Protein AF-A0AAV3IGZ3-F1 (afdb_monomer_lite)

Structure (mmCIF, N/CA/C/O backbone):
data_AF-A0AAV3IGZ3-F1
#
_entry.id   AF-A0AAV3IGZ3-F1
#
loop_
_atom_site.group_PDB
_atom_site.id
_atom_site.type_symbol
_atom_site.label_atom_id
_atom_site.label_alt_id
_atom_site.label_comp_id
_atom_site.label_asym_id
_atom_site.label_entity_id
_atom_site.label_seq_id
_atom_site.pdbx_PDB_ins_code
_atom_site.Cartn_x
_atom_site.Cartn_y
_atom_site.Cartn_z
_atom_site.occupancy
_atom_site.B_iso_or_equiv
_atom_site.auth_seq_id
_atom_site.auth_comp_id
_atom_site.auth_asym_id
_atom_site.auth_atom_id
_atom_site.pdbx_PDB_model_num
ATOM 1 N N . MET A 1 1 ? -7.373 -5.368 7.346 1.00 85.81 1 MET A N 1
ATOM 2 C CA . MET A 1 1 ? -7.925 -4.017 7.619 1.00 85.81 1 MET A CA 1
ATOM 3 C C . MET A 1 1 ? -8.511 -3.911 9.020 1.00 85.81 1 MET A C 1
ATOM 5 O O . MET A 1 1 ? -7.996 -3.108 9.782 1.00 85.81 1 MET A O 1
ATOM 9 N N . ARG A 1 2 ? -9.500 -4.740 9.396 1.00 89.62 2 ARG A N 1
ATOM 10 C CA . ARG A 1 2 ? -10.093 -4.750 10.752 1.00 89.62 2 ARG A CA 1
ATOM 11 C C . ARG A 1 2 ? -9.056 -4.849 11.874 1.00 89.62 2 ARG A C 1
ATOM 13 O O . ARG A 1 2 ? -9.045 -4.001 12.752 1.00 89.62 2 ARG A O 1
ATOM 20 N N . GLU A 1 3 ? -8.138 -5.813 11.794 1.00 87.38 3 GLU A N 1
ATOM 21 C CA . GLU A 1 3 ? -7.056 -5.970 12.784 1.00 87.38 3 GLU A CA 1
ATOM 22 C C . GLU A 1 3 ? -6.172 -4.722 12.908 1.00 87.38 3 GLU A C 1
ATOM 24 O O . GLU A 1 3 ? -5.840 -4.294 14.010 1.00 87.38 3 GLU A O 1
ATOM 29 N N . PHE A 1 4 ? -5.829 -4.102 11.775 1.00 86.88 4 PHE A N 1
ATOM 30 C CA . PHE A 1 4 ? -5.050 -2.867 11.751 1.00 86.88 4 PHE A CA 1
ATOM 31 C C . PHE A 1 4 ? -5.806 -1.725 12.442 1.00 86.88 4 PHE A C 1
ATOM 33 O O . PHE A 1 4 ? -5.266 -1.116 13.360 1.00 86.88 4 PHE A O 1
ATOM 40 N N . VAL A 1 5 ? -7.063 -1.479 12.061 1.00 87.88 5 VAL A N 1
ATOM 41 C CA . VAL A 1 5 ? -7.902 -0.422 12.651 1.00 87.88 5 VAL A CA 1
ATOM 42 C C . VAL A 1 5 ? -8.124 -0.649 14.145 1.00 87.88 5 VAL A C 1
ATOM 44 O O . VAL A 1 5 ? -7.913 0.272 14.931 1.00 87.88 5 VAL A O 1
ATOM 47 N N . ALA A 1 6 ? -8.452 -1.876 14.554 1.00 87.88 6 ALA A N 1
ATOM 48 C CA . ALA A 1 6 ? -8.622 -2.235 15.960 1.00 87.88 6 ALA A CA 1
ATOM 49 C C . ALA A 1 6 ? -7.348 -1.964 16.774 1.00 87.88 6 ALA A C 1
ATOM 51 O O . ALA A 1 6 ? -7.415 -1.415 17.872 1.00 87.88 6 ALA A O 1
ATOM 52 N N . SER A 1 7 ? -6.177 -2.281 16.213 1.00 83.44 7 SER A N 1
ATOM 53 C CA . SER A 1 7 ? -4.895 -2.010 16.862 1.00 83.44 7 SER A CA 1
ATOM 54 C C . SER A 1 7 ? -4.596 -0.509 16.985 1.00 83.44 7 SER A C 1
ATOM 56 O O . SER A 1 7 ? -4.052 -0.069 17.999 1.00 83.44 7 SER A O 1
ATOM 58 N N . ILE A 1 8 ? -4.961 0.304 15.987 1.00 85.25 8 ILE A N 1
ATOM 59 C CA . ILE A 1 8 ? -4.832 1.767 16.079 1.00 85.25 8 ILE A CA 1
ATOM 60 C C . ILE A 1 8 ? -5.782 2.342 17.132 1.00 85.25 8 ILE A C 1
ATOM 62 O O . ILE A 1 8 ? -5.351 3.153 17.952 1.00 85.25 8 ILE A O 1
ATOM 66 N N . ASP A 1 9 ? -7.046 1.918 17.137 1.00 85.88 9 ASP A N 1
ATOM 67 C CA . ASP A 1 9 ? -8.050 2.388 18.094 1.00 85.88 9 ASP A CA 1
ATOM 68 C C . ASP A 1 9 ? -7.660 2.042 19.537 1.00 85.88 9 ASP A C 1
ATOM 70 O O . ASP A 1 9 ? -7.710 2.913 20.409 1.00 85.88 9 ASP A O 1
ATOM 74 N N . ALA A 1 10 ? -7.197 0.812 19.782 1.00 84.00 10 ALA A N 1
ATOM 75 C CA . ALA A 1 10 ? -6.707 0.385 21.093 1.00 84.00 10 ALA A CA 1
ATOM 76 C C . ALA A 1 10 ? -5.554 1.278 21.577 1.00 84.00 10 ALA A C 1
ATOM 78 O O . ALA A 1 10 ? -5.583 1.800 22.693 1.00 84.00 10 ALA A O 1
ATOM 79 N N . LYS A 1 11 ? -4.579 1.552 20.701 1.00 80.06 11 LYS A N 1
ATOM 80 C CA . LYS A 1 11 ? -3.448 2.433 21.013 1.00 80.06 11 LYS A CA 1
ATOM 81 C C . LYS A 1 11 ? -3.883 3.876 21.275 1.00 80.06 11 LYS A C 1
ATOM 83 O O . LYS A 1 11 ? -3.362 4.536 22.176 1.00 80.06 11 LYS A O 1
ATOM 88 N N . ALA A 1 12 ? -4.819 4.390 20.482 1.00 81.12 12 ALA A N 1
ATOM 89 C CA . ALA A 1 12 ? -5.364 5.728 20.662 1.00 81.12 12 ALA A CA 1
ATOM 90 C C . ALA A 1 12 ? -6.078 5.867 22.016 1.00 81.12 12 ALA A C 1
ATOM 92 O O . ALA A 1 12 ? -5.897 6.875 22.704 1.00 81.12 12 ALA A O 1
ATOM 93 N N . GLN A 1 13 ? -6.849 4.855 22.424 1.00 81.50 13 GLN A N 1
ATOM 94 C CA . GLN A 1 13 ? -7.503 4.814 23.733 1.00 81.50 13 GLN A CA 1
ATOM 95 C C . GLN A 1 13 ? -6.494 4.741 24.881 1.00 81.50 13 GLN A C 1
ATOM 97 O O . GLN A 1 13 ? -6.578 5.539 25.814 1.00 81.50 13 GLN A O 1
ATOM 102 N N . GLU A 1 14 ? -5.509 3.851 24.799 1.00 79.06 14 GLU A N 1
ATOM 103 C CA . GLU A 1 14 ? -4.479 3.708 25.830 1.00 79.06 14 GLU A CA 1
ATOM 104 C C . GLU A 1 14 ? -3.688 5.008 26.023 1.00 79.06 14 GLU A C 1
ATOM 106 O O . GLU A 1 14 ? -3.427 5.444 27.149 1.00 79.06 14 GLU A O 1
ATOM 111 N N . ARG A 1 15 ? -3.357 5.688 24.921 1.00 77.81 15 ARG A N 1
ATOM 112 C CA . ARG A 1 15 ? -2.678 6.981 24.970 1.00 77.81 15 ARG A CA 1
ATOM 113 C C . ARG A 1 15 ? -3.518 8.048 25.671 1.00 77.81 15 ARG A C 1
ATOM 115 O O . ARG A 1 15 ? -2.969 8.818 26.458 1.00 77.81 15 ARG A O 1
ATOM 122 N N . ARG A 1 16 ? -4.830 8.093 25.413 1.00 79.56 16 ARG A N 1
ATOM 123 C CA . ARG A 1 16 ? -5.758 9.003 26.113 1.00 79.56 16 ARG A CA 1
ATOM 124 C C . ARG A 1 16 ? -5.805 8.721 27.617 1.00 79.56 16 ARG A C 1
ATOM 126 O O . ARG A 1 16 ? -5.935 9.661 28.389 1.00 79.56 16 ARG A O 1
ATOM 133 N N . GLN A 1 17 ? -5.687 7.457 28.027 1.00 81.25 17 GLN A N 1
ATOM 134 C CA . GLN A 1 17 ? -5.736 7.055 29.436 1.00 81.25 17 GLN A CA 1
ATOM 135 C C . GLN A 1 17 ? -4.422 7.308 30.187 1.00 81.25 17 GLN A C 1
ATOM 137 O O . GLN A 1 17 ? -4.445 7.714 31.345 1.00 81.25 17 GLN A O 1
ATOM 142 N N . THR A 1 18 ? -3.276 7.053 29.553 1.00 81.94 18 THR A N 1
ATOM 143 C CA . THR A 1 18 ? -1.973 7.005 30.244 1.00 81.94 18 THR A 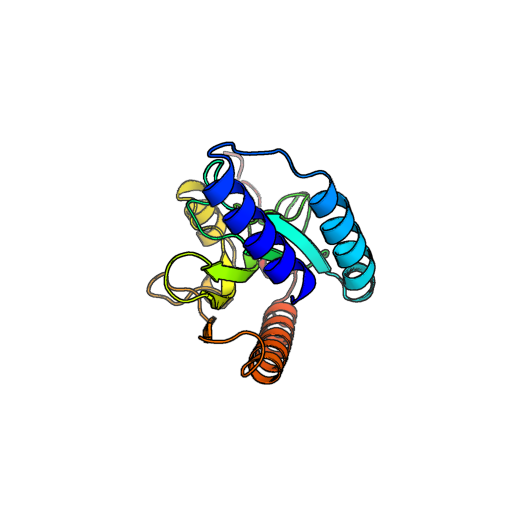CA 1
ATOM 144 C C . THR A 1 18 ? -1.060 8.195 29.951 1.00 81.94 18 THR A C 1
ATOM 146 O O . THR A 1 18 ? -0.072 8.392 30.659 1.00 81.94 18 THR A O 1
ATOM 149 N N . GLY A 1 19 ? -1.334 8.964 28.891 1.00 74.81 19 GLY A N 1
ATOM 150 C CA . GLY A 1 19 ? -0.492 10.075 28.435 1.00 74.81 19 GLY A CA 1
ATOM 151 C C . GLY A 1 19 ? 0.885 9.659 27.895 1.00 74.81 19 GLY A C 1
ATOM 152 O O . GLY A 1 19 ? 1.678 10.523 27.526 1.00 74.81 19 GLY A O 1
ATOM 153 N N . LYS A 1 20 ? 1.192 8.356 27.832 1.00 68.69 20 LYS A N 1
ATOM 154 C CA . LYS A 1 20 ? 2.495 7.829 27.403 1.00 68.69 20 LYS A CA 1
ATOM 155 C C . LYS A 1 20 ? 2.411 7.210 26.012 1.00 68.69 20 LYS A C 1
ATOM 157 O O . LYS A 1 20 ? 1.473 6.488 25.687 1.00 68.69 20 LYS A O 1
ATOM 162 N N . THR A 1 21 ? 3.444 7.438 25.204 1.00 65.12 21 THR A N 1
ATOM 163 C CA . THR A 1 21 ? 3.649 6.703 23.952 1.00 65.12 21 THR A CA 1
ATOM 164 C C . THR A 1 21 ? 4.334 5.373 24.269 1.00 65.12 21 THR A C 1
ATOM 166 O O . THR A 1 21 ? 5.533 5.350 24.543 1.00 65.12 21 THR A O 1
ATOM 169 N N . GLN A 1 22 ? 3.602 4.257 24.236 1.00 60.19 22 GLN A N 1
ATOM 170 C CA . GLN A 1 22 ? 4.205 2.926 24.365 1.00 60.19 22 GLN A CA 1
ATOM 171 C C . GLN A 1 22 ? 4.711 2.370 23.021 1.00 60.19 22 GLN A C 1
ATOM 173 O O . GLN A 1 22 ? 4.137 2.621 21.952 1.00 60.19 22 GLN A O 1
ATOM 178 N N . LYS A 1 23 ? 5.801 1.587 23.087 1.00 58.25 23 LYS A N 1
ATOM 179 C CA . LYS A 1 23 ? 6.296 0.750 21.982 1.00 58.25 23 LYS A CA 1
ATOM 180 C C . LYS A 1 23 ? 5.445 -0.511 21.922 1.00 58.25 23 LYS A C 1
ATOM 182 O O . LYS A 1 23 ? 5.414 -1.264 22.886 1.00 58.25 23 LYS A O 1
ATOM 187 N N . ILE A 1 24 ? 4.797 -0.756 20.790 1.00 59.00 24 ILE A N 1
ATOM 188 C CA . ILE A 1 24 ? 3.954 -1.940 20.625 1.00 59.00 24 ILE A CA 1
ATOM 189 C C . ILE A 1 24 ? 4.758 -3.053 19.946 1.00 59.00 24 ILE A C 1
ATOM 191 O O . ILE A 1 24 ? 5.219 -2.853 18.818 1.00 59.00 24 ILE A O 1
ATOM 195 N N . PRO A 1 25 ? 4.918 -4.220 20.593 1.00 55.69 25 PRO A N 1
ATOM 196 C CA . PRO A 1 25 ? 5.535 -5.395 19.980 1.00 55.69 25 PRO A CA 1
ATOM 197 C C . PRO A 1 25 ? 4.616 -6.103 18.959 1.00 55.69 25 PRO A C 1
ATOM 199 O O . PRO A 1 25 ? 5.104 -6.817 18.085 1.00 55.69 25 PRO A O 1
ATOM 202 N N . GLU A 1 26 ? 3.300 -5.874 19.000 1.00 65.44 26 GLU A N 1
ATOM 203 C CA . GLU A 1 26 ? 2.300 -6.634 18.227 1.00 65.44 26 GLU A CA 1
ATOM 204 C C . GLU A 1 26 ? 2.211 -6.266 16.731 1.00 65.44 26 GLU A C 1
ATOM 206 O O . GLU A 1 26 ? 1.830 -7.103 15.911 1.00 65.44 26 GLU A O 1
ATOM 211 N N . TYR A 1 27 ? 2.648 -5.068 16.317 1.00 69.06 27 TYR A N 1
ATOM 21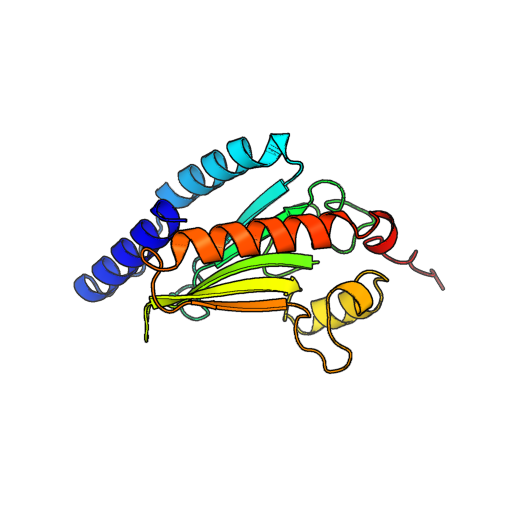2 C CA . TYR A 1 27 ? 2.599 -4.675 14.896 1.00 69.06 27 TYR A CA 1
ATOM 213 C C . TYR A 1 27 ? 3.590 -5.426 14.024 1.00 69.06 27 TYR A C 1
ATOM 215 O O . TYR A 1 27 ? 3.304 -5.669 12.855 1.00 69.06 27 TYR A O 1
ATOM 223 N N . ALA A 1 28 ? 4.752 -5.793 14.569 1.00 77.12 28 ALA A N 1
ATOM 224 C CA . ALA A 1 28 ? 5.707 -6.606 13.829 1.00 77.12 28 ALA A CA 1
ATOM 225 C C . ALA A 1 28 ? 5.076 -7.961 13.478 1.00 77.12 28 ALA A C 1
ATOM 227 O O . ALA A 1 28 ? 5.214 -8.426 12.351 1.00 77.12 28 ALA A O 1
ATOM 228 N N . SER A 1 29 ? 4.311 -8.544 14.409 1.00 81.50 29 SER A N 1
ATOM 229 C CA . SER A 1 29 ? 3.559 -9.778 14.172 1.00 81.50 29 SER A CA 1
ATOM 230 C C . SER A 1 29 ? 2.466 -9.586 13.115 1.00 81.50 29 SER A C 1
ATOM 232 O O . SER A 1 29 ? 2.438 -10.329 12.136 1.00 81.50 29 SER A O 1
ATOM 234 N N . CYS A 1 30 ? 1.637 -8.539 13.243 1.00 82.88 30 CYS A N 1
ATOM 235 C CA . CYS A 1 30 ? 0.583 -8.222 12.269 1.00 82.88 30 CYS A CA 1
ATOM 236 C C . CYS A 1 30 ? 1.151 -7.983 10.858 1.00 82.88 30 CYS A C 1
ATOM 238 O O . CYS A 1 30 ? 0.697 -8.591 9.890 1.00 82.88 30 CYS A O 1
ATOM 240 N N . GLN A 1 31 ? 2.208 -7.174 10.733 1.00 89.88 31 GLN A N 1
ATOM 241 C CA . GLN A 1 31 ? 2.869 -6.923 9.452 1.00 89.88 31 GLN A CA 1
ATOM 242 C C . GLN A 1 31 ? 3.489 -8.201 8.874 1.00 89.88 31 GLN A C 1
ATOM 244 O O . GLN A 1 31 ? 3.386 -8.438 7.675 1.00 89.88 31 GLN A O 1
ATOM 249 N N . ASN A 1 32 ? 4.127 -9.035 9.700 1.00 90.44 32 ASN A N 1
ATOM 250 C CA . ASN A 1 32 ? 4.712 -10.295 9.241 1.00 90.44 32 ASN A CA 1
ATOM 251 C C . ASN A 1 32 ? 3.637 -11.273 8.753 1.00 90.44 32 ASN A C 1
ATOM 253 O O . ASN A 1 32 ? 3.833 -11.921 7.727 1.00 90.44 32 ASN A O 1
ATOM 257 N N . GLY A 1 33 ? 2.504 -11.369 9.455 1.00 91.56 33 GLY A N 1
ATOM 258 C CA . GLY A 1 33 ? 1.349 -12.153 9.016 1.00 91.56 33 GLY A CA 1
ATOM 259 C C . GLY A 1 33 ? 0.797 -11.648 7.683 1.00 91.56 33 GLY A C 1
ATOM 260 O O . GLY A 1 33 ? 0.634 -12.430 6.747 1.00 91.56 33 GLY A O 1
ATOM 261 N N . LEU A 1 34 ? 0.614 -10.331 7.561 1.00 92.19 34 LEU A N 1
ATOM 262 C CA . LEU A 1 34 ? 0.141 -9.700 6.332 1.00 92.19 34 LEU A CA 1
ATOM 263 C C . LEU A 1 34 ? 1.121 -9.898 5.164 1.00 92.19 34 LEU A C 1
ATOM 265 O O . LEU A 1 34 ? 0.699 -10.248 4.070 1.00 92.19 34 LEU A O 1
ATOM 269 N N . ASN A 1 35 ? 2.429 -9.769 5.389 1.00 94.81 35 ASN A N 1
ATOM 270 C CA . ASN A 1 35 ? 3.442 -10.025 4.361 1.00 94.81 35 ASN A CA 1
ATOM 271 C C . ASN A 1 35 ? 3.475 -11.485 3.905 1.00 94.81 35 ASN A C 1
ATOM 273 O O . ASN A 1 35 ? 3.623 -11.738 2.714 1.00 94.81 35 ASN A O 1
ATOM 277 N N . LYS A 1 36 ? 3.288 -12.449 4.816 1.00 95.56 36 LYS A N 1
ATOM 278 C CA . LYS A 1 36 ? 3.148 -13.864 4.436 1.00 95.56 36 LYS A CA 1
ATOM 279 C C . LYS A 1 36 ? 1.922 -14.091 3.551 1.00 95.56 36 LYS A C 1
ATOM 281 O O . LYS A 1 36 ? 2.007 -14.855 2.597 1.00 95.56 36 LYS A O 1
ATOM 286 N N . PHE A 1 37 ? 0.809 -13.421 3.853 1.00 94.12 37 PHE A N 1
ATOM 287 C CA . PHE A 1 37 ? -0.406 -13.487 3.042 1.00 94.12 37 PHE A CA 1
ATOM 288 C C . PHE A 1 37 ? -0.236 -12.831 1.663 1.00 94.12 37 PHE A C 1
ATOM 290 O O . PHE A 1 37 ? -0.753 -13.350 0.680 1.00 94.12 37 PHE A O 1
ATOM 297 N N . LEU A 1 38 ? 0.484 -11.708 1.581 1.00 95.44 38 LEU A N 1
ATOM 298 C CA . LEU A 1 38 ? 0.667 -10.932 0.349 1.00 95.44 38 LEU A CA 1
ATOM 299 C C . LEU A 1 38 ? 1.724 -11.510 -0.604 1.00 95.44 38 LEU A C 1
ATOM 301 O O . LEU A 1 38 ? 1.622 -11.290 -1.809 1.00 95.44 38 LEU A O 1
ATOM 305 N N . ALA A 1 39 ? 2.710 -12.254 -0.095 1.00 96.19 39 ALA A N 1
ATOM 306 C CA . ALA A 1 39 ? 3.828 -12.747 -0.901 1.00 96.19 39 ALA A CA 1
ATOM 307 C C . ALA A 1 39 ? 3.408 -13.588 -2.130 1.00 96.19 39 ALA A C 1
ATOM 309 O O . ALA A 1 39 ? 3.934 -13.330 -3.211 1.00 96.19 39 ALA A O 1
ATOM 310 N N . PRO A 1 40 ? 2.432 -14.520 -2.054 1.00 97.38 40 PRO A N 1
ATOM 311 C CA . PRO A 1 40 ? 1.950 -15.245 -3.237 1.00 97.38 40 PRO A CA 1
ATOM 312 C C . PRO A 1 40 ? 1.325 -14.349 -4.316 1.00 97.38 40 PRO A C 1
ATOM 314 O O . PRO A 1 40 ? 1.218 -14.763 -5.466 1.00 97.38 40 PRO A O 1
ATOM 317 N N . TRP A 1 41 ? 0.917 -13.130 -3.955 1.00 96.25 41 TRP A N 1
ATOM 318 C CA . TRP A 1 41 ? 0.333 -12.141 -4.861 1.00 96.25 41 TRP A CA 1
ATOM 319 C C . TRP A 1 41 ? 1.369 -11.155 -5.414 1.00 96.25 41 TRP A C 1
ATOM 321 O O . TRP A 1 41 ? 0.997 -10.233 -6.133 1.00 96.25 41 TRP A O 1
ATOM 331 N N . GLY A 1 42 ? 2.653 -11.320 -5.074 1.00 96.88 42 GLY A N 1
ATOM 332 C CA . GLY A 1 42 ? 3.728 -10.432 -5.514 1.00 96.88 42 GLY A CA 1
ATOM 333 C C . GLY A 1 42 ? 3.753 -9.087 -4.788 1.00 96.88 42 GLY A C 1
ATOM 334 O O . GLY A 1 42 ? 4.241 -8.107 -5.346 1.00 96.88 42 GLY A O 1
ATOM 335 N N . TYR A 1 43 ? 3.223 -9.008 -3.562 1.00 97.69 43 TYR A N 1
ATOM 336 C CA . TYR A 1 43 ? 3.205 -7.782 -2.762 1.00 97.69 43 TYR A CA 1
ATOM 337 C C . TYR A 1 43 ? 3.935 -7.943 -1.428 1.00 97.69 43 TYR A C 1
ATOM 339 O O . TYR A 1 43 ? 3.936 -8.999 -0.799 1.00 97.69 43 TYR A O 1
ATOM 347 N N . ALA A 1 44 ? 4.506 -6.838 -0.963 1.00 96.81 44 ALA A N 1
ATOM 348 C CA . ALA A 1 44 ? 5.010 -6.663 0.388 1.00 96.81 44 ALA A CA 1
ATOM 349 C C . ALA A 1 44 ? 4.470 -5.348 0.962 1.00 96.81 44 ALA A C 1
ATOM 351 O O . ALA A 1 44 ? 4.149 -4.415 0.232 1.00 96.81 44 ALA A O 1
ATOM 352 N N . CYS A 1 45 ? 4.355 -5.257 2.280 1.00 95.00 45 CYS A N 1
ATOM 353 C CA . CYS A 1 45 ? 3.769 -4.116 2.959 1.00 95.00 45 CYS A CA 1
ATOM 354 C C . CYS A 1 45 ? 4.625 -3.589 4.108 1.00 95.00 45 CYS A C 1
ATOM 356 O O . CYS A 1 45 ? 5.423 -4.305 4.730 1.00 95.00 45 CYS A O 1
ATOM 358 N N . LYS A 1 46 ? 4.396 -2.310 4.407 1.00 92.88 46 LYS A N 1
ATOM 359 C CA . LYS A 1 46 ? 4.917 -1.615 5.577 1.00 92.88 46 LYS A CA 1
ATOM 360 C C . LYS A 1 46 ? 3.778 -0.926 6.306 1.00 92.88 46 LYS A C 1
ATOM 362 O O . LYS A 1 46 ? 3.103 -0.071 5.739 1.00 92.88 46 LYS A O 1
ATOM 367 N N . ILE A 1 47 ? 3.609 -1.270 7.578 1.00 89.56 47 ILE A N 1
ATOM 368 C CA . ILE A 1 47 ? 2.718 -0.553 8.483 1.00 89.56 47 ILE A CA 1
ATOM 369 C C . ILE A 1 47 ? 3.482 0.643 9.058 1.00 89.56 47 ILE A C 1
ATOM 371 O O . ILE A 1 47 ? 4.600 0.508 9.565 1.00 89.56 47 ILE A O 1
ATOM 375 N N . SER A 1 48 ? 2.860 1.814 8.984 1.00 85.50 48 SER A N 1
ATOM 376 C CA . SER A 1 48 ? 3.283 3.049 9.632 1.00 85.50 48 SER A CA 1
ATOM 377 C C . SER A 1 48 ? 2.220 3.479 10.629 1.00 85.50 48 SER A C 1
ATOM 379 O O . SER A 1 48 ? 1.029 3.421 10.349 1.00 85.50 48 SER A O 1
ATOM 381 N N . LEU A 1 49 ? 2.637 3.926 11.808 1.00 77.94 49 LEU A N 1
ATOM 382 C CA . LEU A 1 49 ? 1.716 4.399 12.846 1.00 77.94 49 LEU A CA 1
ATOM 383 C C . LEU A 1 49 ? 1.562 5.928 12.822 1.00 77.94 49 LEU A C 1
ATOM 385 O O . LEU A 1 49 ? 0.995 6.498 13.752 1.00 77.94 49 LEU A O 1
ATOM 389 N N . GLY A 1 50 ? 2.093 6.589 11.789 1.00 69.38 50 GLY A N 1
ATOM 390 C CA . GLY A 1 50 ? 2.393 8.017 11.828 1.00 69.38 50 GLY A CA 1
ATOM 391 C C . GLY A 1 50 ? 3.655 8.302 12.654 1.00 69.38 50 GLY A C 1
ATOM 392 O O . GLY A 1 50 ? 4.283 7.393 13.205 1.00 69.38 50 GLY A O 1
ATOM 393 N N . SER A 1 51 ? 4.049 9.573 12.730 1.00 62.56 51 SER A N 1
ATOM 394 C CA . SER A 1 51 ? 5.165 10.021 13.581 1.00 62.56 51 SER A CA 1
ATOM 395 C C . SER A 1 51 ? 4.917 9.693 15.068 1.00 62.56 51 SER A C 1
ATOM 397 O O . SER A 1 51 ? 3.820 9.276 15.439 1.00 62.56 51 SER A O 1
ATOM 399 N N . TRP A 1 52 ? 5.934 9.864 15.927 1.00 51.38 52 TRP A N 1
ATOM 400 C CA . TRP A 1 52 ? 6.007 9.407 17.336 1.00 51.38 52 TRP A CA 1
ATOM 401 C C . TRP A 1 52 ? 4.831 9.802 18.269 1.00 51.38 52 TRP A C 1
ATOM 403 O O . TRP A 1 52 ? 4.752 9.331 19.402 1.00 51.38 52 TRP A O 1
ATOM 413 N N . ASP A 1 53 ? 3.880 10.594 17.780 1.00 52.38 53 ASP A N 1
ATOM 414 C CA . ASP A 1 53 ? 2.682 11.096 18.456 1.00 52.38 53 ASP A CA 1
ATOM 415 C C . ASP A 1 53 ? 1.373 10.711 17.701 1.00 52.38 53 ASP A C 1
ATOM 417 O O . ASP A 1 53 ? 0.332 11.336 17.855 1.00 52.38 53 ASP A O 1
ATOM 421 N N . LEU A 1 54 ? 1.360 9.703 16.817 1.00 56.72 54 LEU A N 1
ATOM 422 C CA . LEU A 1 54 ? 0.206 9.420 15.928 1.00 56.72 54 LEU A CA 1
ATOM 423 C C . LEU A 1 54 ? -0.195 10.614 15.031 1.00 56.72 54 LEU A C 1
ATOM 425 O O . LEU A 1 54 ? -1.279 10.630 14.441 1.00 56.72 54 LEU A O 1
ATOM 429 N N . SER A 1 55 ? 0.639 11.649 14.955 1.00 57.66 55 SER A N 1
ATOM 430 C CA . SER A 1 55 ? 0.529 12.736 13.990 1.00 57.66 55 SER A CA 1
ATOM 431 C C . SER A 1 55 ? 1.008 12.223 12.632 1.00 57.66 55 SER A C 1
ATOM 433 O O . SER A 1 55 ? 2.069 11.604 12.574 1.00 57.66 55 SER A O 1
ATOM 435 N N . TYR A 1 56 ? 0.228 12.490 11.577 1.00 66.69 56 TYR A N 1
ATOM 436 C CA . TYR A 1 56 ? 0.352 12.063 10.164 1.00 66.69 56 TYR A CA 1
ATOM 437 C C . TYR A 1 56 ? -0.489 10.879 9.636 1.00 66.69 56 TYR A C 1
ATOM 439 O O . TYR A 1 56 ? -0.388 10.586 8.460 1.00 66.69 56 TYR A O 1
ATOM 447 N N . GLU A 1 57 ? -1.405 10.292 10.410 1.00 80.38 57 GLU A N 1
ATOM 448 C CA . GLU A 1 57 ? -2.282 9.168 9.995 1.00 80.38 57 GLU A CA 1
ATOM 449 C C . GLU A 1 57 ? -1.565 7.803 9.895 1.00 80.38 57 GLU A C 1
ATOM 451 O O . GLU A 1 57 ? -0.706 7.575 9.037 1.00 80.38 57 GLU A O 1
ATOM 456 N N . PRO A 1 58 ? -1.923 6.849 10.774 1.00 87.88 58 PRO A N 1
ATOM 457 C CA . PRO A 1 58 ? -1.540 5.458 10.613 1.00 87.88 58 PRO A CA 1
ATOM 458 C C . PRO A 1 58 ? -1.929 4.932 9.237 1.00 87.88 58 PRO A C 1
ATOM 460 O O . PRO A 1 58 ? -3.030 5.185 8.749 1.00 87.88 58 PRO A O 1
ATOM 463 N N . SER A 1 59 ? -1.040 4.163 8.626 1.00 89.81 59 SER A N 1
ATOM 464 C CA . SER A 1 59 ? -1.245 3.656 7.281 1.00 89.81 59 SER A CA 1
ATOM 465 C C . SER A 1 59 ? -0.532 2.339 7.005 1.00 89.81 59 SER A C 1
ATOM 467 O O . SER A 1 59 ? 0.344 1.897 7.749 1.00 89.81 59 SER A O 1
ATOM 469 N N . ILE A 1 60 ? -0.919 1.716 5.899 1.00 92.44 60 ILE A N 1
ATOM 470 C CA . ILE A 1 60 ? -0.257 0.569 5.298 1.00 92.44 60 ILE A CA 1
ATOM 471 C C . ILE A 1 60 ? 0.109 0.957 3.868 1.00 92.44 60 ILE A C 1
ATOM 473 O O . ILE A 1 60 ? -0.764 1.313 3.076 1.00 92.44 60 ILE A O 1
ATOM 477 N N . ALA A 1 61 ? 1.396 0.884 3.543 1.00 93.69 61 AL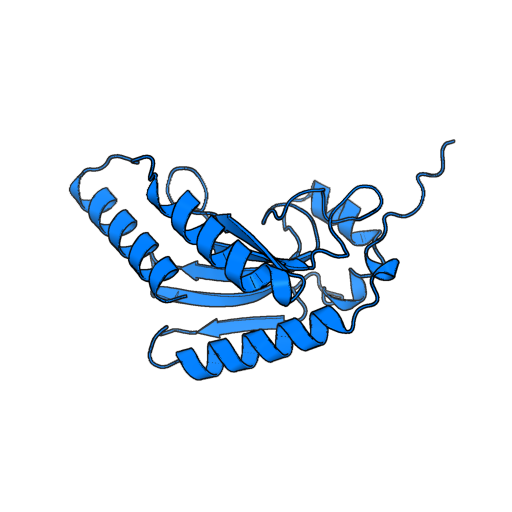A A N 1
ATOM 478 C CA . ALA A 1 61 ? 1.874 0.939 2.168 1.00 93.69 61 ALA A CA 1
ATOM 479 C C . ALA A 1 61 ? 2.008 -0.491 1.639 1.00 93.69 61 ALA A C 1
ATOM 481 O O . ALA A 1 61 ? 2.661 -1.312 2.285 1.00 93.69 61 ALA A O 1
ATOM 482 N N . PHE A 1 62 ? 1.406 -0.784 0.487 1.00 95.94 62 PHE A N 1
ATOM 483 C CA . PHE A 1 62 ? 1.540 -2.045 -0.238 1.00 95.94 62 PHE A CA 1
ATOM 484 C C . PHE A 1 62 ? 2.350 -1.791 -1.510 1.00 95.94 62 PHE A C 1
ATOM 486 O O . PHE A 1 62 ? 1.925 -1.051 -2.400 1.00 95.94 62 PHE A O 1
ATOM 493 N N . CYS A 1 63 ? 3.519 -2.410 -1.588 1.00 96.06 63 CYS A N 1
ATOM 494 C CA . CYS A 1 63 ? 4.437 -2.321 -2.710 1.00 96.06 63 CYS A CA 1
ATOM 495 C C . CYS A 1 63 ? 4.438 -3.639 -3.474 1.00 96.06 63 CYS A C 1
ATOM 497 O O . CYS A 1 63 ? 4.474 -4.715 -2.874 1.00 96.06 63 CYS A O 1
ATOM 499 N N . ARG A 1 64 ? 4.464 -3.539 -4.798 1.00 97.00 64 ARG A N 1
ATOM 500 C CA . ARG A 1 64 ? 4.803 -4.653 -5.675 1.00 97.00 64 ARG A CA 1
ATOM 501 C C . ARG A 1 64 ? 6.232 -5.117 -5.388 1.00 97.00 64 ARG A C 1
ATOM 503 O O . ARG A 1 64 ? 7.107 -4.279 -5.211 1.00 97.00 64 ARG A O 1
ATOM 510 N N . GLN A 1 65 ? 6.466 -6.423 -5.305 1.00 97.06 65 GLN A N 1
ATOM 511 C CA . GLN A 1 65 ? 7.784 -6.987 -4.994 1.00 97.06 65 GLN A CA 1
ATOM 512 C C . GLN A 1 65 ? 8.749 -6.921 -6.175 1.00 97.06 65 GLN A C 1
ATOM 514 O O . GLN A 1 65 ? 9.947 -6.792 -5.961 1.00 97.06 65 GLN A O 1
ATOM 519 N N . ASP A 1 66 ? 8.236 -6.986 -7.402 1.00 96.75 66 ASP A N 1
ATOM 520 C CA . ASP A 1 66 ? 9.039 -6.978 -8.627 1.00 96.75 66 ASP A CA 1
ATOM 521 C C . ASP A 1 66 ? 9.646 -5.607 -8.958 1.00 96.75 66 ASP A C 1
ATOM 523 O O . ASP A 1 66 ? 10.483 -5.518 -9.845 1.00 96.75 66 ASP A O 1
ATOM 527 N N . ILE A 1 67 ? 9.245 -4.560 -8.231 1.00 95.50 67 ILE A N 1
ATOM 528 C CA . ILE A 1 67 ? 9.797 -3.205 -8.347 1.00 95.50 67 ILE A CA 1
ATOM 529 C C . ILE A 1 67 ? 10.623 -2.807 -7.115 1.00 95.50 67 ILE A C 1
ATOM 531 O O . ILE A 1 67 ? 10.959 -1.638 -6.977 1.00 95.50 67 ILE A O 1
ATOM 535 N N . LEU A 1 68 ? 10.895 -3.726 -6.178 1.00 95.69 68 LEU A N 1
ATOM 536 C CA . LEU A 1 68 ? 11.755 -3.462 -5.018 1.00 95.69 68 LEU A CA 1
ATOM 537 C C . LEU A 1 68 ? 13.181 -3.915 -5.315 1.00 95.69 68 LEU A C 1
ATOM 539 O O . LEU A 1 68 ? 13.398 -5.073 -5.665 1.00 95.69 68 LEU A O 1
ATOM 543 N N . GLY A 1 69 ? 14.158 -3.046 -5.066 1.00 93.50 69 GLY A N 1
ATOM 544 C CA . GLY A 1 69 ? 15.568 -3.419 -5.139 1.00 93.50 69 GLY A CA 1
ATOM 545 C C . GLY A 1 69 ? 16.438 -2.357 -5.786 1.00 93.50 69 GLY A C 1
ATOM 546 O O . GLY A 1 69 ? 15.998 -1.249 -6.083 1.00 93.50 69 GLY A O 1
ATOM 547 N N . GLU A 1 70 ? 17.702 -2.712 -5.985 1.00 90.81 70 GLU A N 1
ATOM 548 C CA . GLU A 1 70 ? 18.638 -1.888 -6.740 1.00 90.81 70 GLU A CA 1
ATOM 549 C C . GLU A 1 70 ? 18.162 -1.729 -8.193 1.00 90.81 70 GLU A C 1
ATOM 551 O O . GLU A 1 70 ? 17.649 -2.671 -8.795 1.00 90.81 70 GLU A O 1
ATOM 556 N N . GLY A 1 71 ? 18.305 -0.522 -8.743 1.00 90.19 71 GLY A N 1
ATOM 557 C CA . GLY A 1 71 ? 17.847 -0.191 -10.095 1.00 90.19 71 GLY A CA 1
ATOM 558 C C . GLY A 1 71 ? 16.387 0.259 -10.191 1.00 90.19 71 GLY A C 1
ATOM 559 O O . GLY A 1 71 ? 15.993 0.750 -11.243 1.00 90.19 71 GLY A O 1
ATOM 560 N N . PHE A 1 72 ? 15.603 0.184 -9.110 1.00 94.12 72 PHE A N 1
ATOM 561 C CA . PHE A 1 72 ? 14.222 0.670 -9.074 1.00 94.12 72 PHE A CA 1
ATOM 562 C C . PHE A 1 72 ? 14.051 1.912 -8.199 1.00 94.12 72 PHE A C 1
ATOM 564 O O . PHE A 1 72 ? 14.786 2.151 -7.240 1.00 94.12 72 PHE A O 1
ATOM 571 N N . VAL A 1 73 ? 13.031 2.711 -8.519 1.00 91.88 73 VAL A N 1
ATOM 572 C CA . VAL A 1 73 ? 12.674 3.916 -7.757 1.00 91.88 73 VAL A CA 1
ATOM 573 C C . VAL A 1 73 ? 12.173 3.587 -6.347 1.00 91.88 73 VAL A C 1
ATOM 575 O O . VAL A 1 73 ? 12.367 4.355 -5.398 1.00 91.88 73 VAL A O 1
ATOM 578 N N . ASN A 1 74 ? 11.555 2.416 -6.180 1.00 93.38 74 ASN A N 1
ATOM 579 C CA . ASN A 1 74 ? 11.271 1.874 -4.866 1.00 93.38 74 ASN A CA 1
ATOM 580 C C . ASN A 1 74 ? 12.540 1.194 -4.333 1.00 93.38 74 ASN A C 1
ATOM 582 O O . ASN A 1 74 ? 13.114 0.325 -4.981 1.00 93.38 74 ASN A O 1
ATOM 586 N N . GLY A 1 75 ? 12.957 1.564 -3.120 1.00 92.31 75 GLY A N 1
ATOM 587 C CA . GLY A 1 75 ? 14.117 0.939 -2.480 1.00 92.31 75 GLY A CA 1
ATOM 588 C C . GLY A 1 75 ? 13.905 -0.548 -2.159 1.00 92.31 75 GLY A C 1
ATOM 589 O O . GLY A 1 75 ? 12.828 -1.104 -2.350 1.00 92.31 75 GLY A O 1
ATOM 590 N N . GLU A 1 76 ? 14.922 -1.185 -1.574 1.00 94.00 76 GLU A N 1
ATOM 591 C CA . GLU A 1 76 ? 14.929 -2.628 -1.264 1.00 94.00 76 GLU A CA 1
ATOM 592 C C . GLU A 1 76 ? 13.754 -3.120 -0.403 1.00 94.00 76 GLU A C 1
ATOM 594 O O . GLU A 1 76 ? 13.426 -4.307 -0.393 1.00 94.00 76 GLU A O 1
ATOM 599 N N . LYS A 1 77 ? 13.150 -2.229 0.391 1.00 92.56 77 LYS A N 1
ATOM 600 C CA . LYS A 1 77 ? 12.085 -2.564 1.339 1.00 92.56 77 LYS A CA 1
ATOM 601 C C . LYS A 1 77 ? 10.892 -1.635 1.150 1.00 92.56 77 LYS A C 1
ATOM 603 O O . LYS A 1 77 ? 11.093 -0.440 0.929 1.00 92.56 77 LYS A O 1
ATOM 608 N N . PRO A 1 78 ? 9.657 -2.135 1.350 1.00 91.81 78 PRO A N 1
ATOM 609 C CA . PRO A 1 78 ? 8.477 -1.286 1.360 1.00 91.81 78 PRO A CA 1
ATOM 610 C C . PRO A 1 78 ? 8.609 -0.189 2.417 1.00 91.81 78 PRO A C 1
ATOM 612 O O . PRO A 1 78 ? 8.934 -0.456 3.580 1.00 91.81 78 PRO A O 1
ATOM 615 N N . THR A 1 79 ? 8.312 1.043 2.025 1.00 89.00 79 THR A N 1
ATOM 616 C CA . THR A 1 79 ? 8.230 2.180 2.936 1.00 89.00 79 THR A CA 1
ATOM 617 C C . THR A 1 79 ? 7.197 3.182 2.421 1.00 89.00 79 THR A C 1
ATOM 619 O O . THR A 1 79 ? 7.107 3.388 1.215 1.00 89.00 79 THR A O 1
ATOM 622 N N . PRO A 1 80 ? 6.413 3.825 3.302 1.00 85.25 80 PRO A N 1
ATOM 623 C CA . PRO A 1 80 ? 5.514 4.907 2.900 1.00 85.25 80 PRO A CA 1
ATOM 624 C C . PRO A 1 80 ? 6.255 6.202 2.532 1.00 85.25 80 PRO A C 1
ATOM 626 O O . PRO A 1 80 ? 5.617 7.171 2.149 1.00 85.25 80 PRO A O 1
ATOM 629 N N . THR A 1 81 ? 7.576 6.264 2.702 1.00 87.06 81 THR A N 1
ATOM 630 C CA . THR A 1 81 ? 8.370 7.479 2.462 1.00 87.06 81 THR A CA 1
ATOM 631 C C . THR A 1 81 ? 9.142 7.453 1.149 1.00 87.06 81 THR A C 1
ATOM 633 O O . THR A 1 81 ? 9.795 8.432 0.822 1.00 87.06 81 THR A O 1
ATOM 636 N N . LYS A 1 82 ? 9.075 6.374 0.361 1.00 89.06 82 LYS A N 1
ATOM 637 C CA . LYS A 1 82 ? 9.828 6.237 -0.895 1.00 89.06 82 LYS A CA 1
ATOM 638 C C . LYS A 1 82 ? 9.075 5.363 -1.889 1.00 89.06 82 LYS A C 1
ATOM 640 O O . LYS A 1 82 ? 8.487 4.356 -1.499 1.00 89.06 82 LYS A O 1
ATOM 645 N N . GLY A 1 83 ? 9.148 5.718 -3.170 1.00 91.75 83 GLY A N 1
ATOM 646 C CA . GLY A 1 83 ? 8.577 4.909 -4.243 1.00 91.75 83 GLY A CA 1
ATOM 647 C C . GLY A 1 83 ? 7.085 5.141 -4.492 1.00 91.75 83 GLY A C 1
ATOM 648 O O . GLY A 1 83 ? 6.468 6.067 -3.954 1.00 91.75 83 GLY A O 1
ATOM 649 N N . PHE A 1 84 ? 6.520 4.250 -5.303 1.00 92.94 84 PHE A N 1
ATOM 650 C CA . PHE A 1 84 ? 5.093 4.146 -5.601 1.00 92.94 84 PHE A CA 1
ATOM 651 C C . PHE A 1 84 ? 4.461 2.960 -4.871 1.00 92.94 84 PHE A C 1
ATOM 653 O O . PHE A 1 84 ? 5.071 1.897 -4.729 1.00 92.94 84 PHE A O 1
ATOM 660 N N . TYR A 1 85 ? 3.229 3.124 -4.401 1.00 93.75 85 TYR A N 1
ATOM 661 C CA . TYR A 1 85 ? 2.546 2.100 -3.612 1.00 93.75 85 TYR A CA 1
ATOM 662 C C . TYR A 1 85 ? 1.033 2.303 -3.604 1.00 93.75 85 TYR A C 1
ATOM 664 O O . TYR A 1 85 ? 0.531 3.417 -3.771 1.00 93.75 85 TYR A O 1
ATOM 672 N N . LEU A 1 86 ? 0.292 1.228 -3.330 1.00 94.31 86 LEU A N 1
ATOM 673 C CA . LEU A 1 86 ? -1.068 1.376 -2.818 1.00 94.31 86 LEU A CA 1
ATOM 674 C C . LEU A 1 86 ? -0.972 1.807 -1.358 1.00 94.31 86 LEU A C 1
ATOM 676 O O . LEU A 1 86 ? -0.193 1.247 -0.587 1.00 94.31 86 LEU A O 1
ATOM 680 N N . TRP A 1 87 ? -1.762 2.791 -0.966 1.00 92.56 87 TRP A N 1
ATOM 681 C CA . TRP A 1 87 ? -1.738 3.348 0.376 1.00 92.56 87 TRP A CA 1
ATOM 682 C C . TRP A 1 87 ? -3.124 3.291 0.987 1.00 92.56 87 TRP A C 1
ATOM 684 O O . TRP A 1 87 ? -4.077 3.812 0.408 1.00 92.56 87 TRP A O 1
ATOM 694 N N . LEU A 1 88 ? -3.218 2.671 2.160 1.00 92.31 88 LEU A N 1
ATOM 695 C CA . LEU A 1 88 ? -4.409 2.682 2.994 1.00 92.31 88 LEU A CA 1
ATOM 696 C C . LEU A 1 88 ? -4.091 3.436 4.277 1.00 92.31 88 LEU A C 1
ATOM 698 O O . LEU A 1 88 ? -3.243 2.990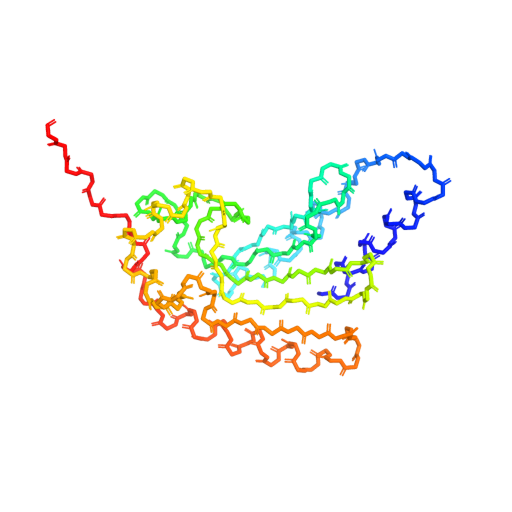 5.044 1.00 92.31 88 LEU A O 1
ATOM 702 N N . ALA A 1 89 ? -4.782 4.539 4.528 1.00 90.19 89 ALA A N 1
ATOM 703 C CA . ALA A 1 89 ? -4.639 5.335 5.739 1.00 90.19 89 ALA A CA 1
ATOM 704 C C . ALA A 1 89 ? -5.909 5.319 6.578 1.00 90.19 89 ALA A C 1
ATOM 706 O O . ALA A 1 89 ? -7.014 5.216 6.047 1.00 90.19 89 ALA A O 1
ATOM 707 N N . TYR A 1 90 ? -5.732 5.433 7.891 1.00 89.50 90 TYR A N 1
ATOM 708 C CA . TYR A 1 90 ? -6.812 5.466 8.863 1.00 89.50 90 TYR A CA 1
ATOM 709 C C . TYR A 1 90 ? -6.699 6.709 9.750 1.00 89.50 90 TYR A C 1
ATOM 711 O O . TYR A 1 90 ? -5.843 6.814 10.634 1.00 89.50 90 TYR A O 1
ATOM 719 N N . CYS A 1 91 ? -7.596 7.661 9.515 1.00 86.00 91 CYS A N 1
ATOM 720 C CA . CYS A 1 91 ? -7.695 8.910 10.251 1.00 86.00 91 CYS A CA 1
ATOM 721 C C . CYS A 1 91 ? -8.565 8.727 11.503 1.00 86.00 91 CYS A C 1
ATOM 723 O O . CYS A 1 91 ? -9.764 8.999 11.514 1.00 86.00 91 CYS A O 1
ATOM 725 N N . TRP A 1 92 ? -7.944 8.266 12.587 1.00 80.56 92 TRP A N 1
ATOM 726 C CA . TRP A 1 92 ? -8.623 7.933 13.846 1.00 80.56 92 TRP A CA 1
ATOM 727 C C . TRP A 1 92 ? -9.087 9.145 14.680 1.00 80.56 92 TRP A C 1
ATOM 729 O O . TRP A 1 92 ? -9.872 8.969 15.612 1.00 80.56 92 TRP A O 1
ATOM 739 N N . LYS A 1 93 ? -8.578 10.359 14.407 1.00 75.00 93 LYS A N 1
ATOM 740 C CA . LYS A 1 93 ? -8.792 11.542 15.266 1.00 75.00 93 LYS A CA 1
ATOM 741 C C . LYS A 1 93 ? -10.153 12.204 15.064 1.00 75.00 93 LYS A C 1
ATOM 743 O O . LYS A 1 93 ? -10.836 12.422 16.060 1.00 75.00 93 LYS A O 1
ATOM 748 N N . ASP A 1 94 ? -10.535 12.481 13.817 1.00 62.47 94 ASP A N 1
ATOM 749 C CA . ASP A 1 94 ? -11.641 13.414 13.565 1.00 62.47 94 ASP A CA 1
ATOM 750 C C . ASP A 1 94 ? -12.909 12.771 13.007 1.00 62.47 94 ASP A C 1
ATOM 752 O O . ASP A 1 94 ? -13.983 13.268 13.311 1.00 62.47 94 ASP A O 1
ATOM 756 N N . LEU A 1 95 ? -12.839 11.664 12.259 1.00 71.62 95 LEU A N 1
ATOM 757 C CA . LEU A 1 95 ? -14.037 11.026 11.678 1.00 71.62 95 LEU A CA 1
ATOM 758 C C . LEU A 1 95 ? -13.867 9.520 11.399 1.00 71.62 95 LEU A C 1
ATOM 760 O O . LEU A 1 95 ? -14.663 8.949 10.670 1.00 71.62 95 LEU A O 1
ATOM 764 N N . LYS A 1 96 ? -12.813 8.875 11.929 1.00 81.19 96 LYS A N 1
ATOM 765 C CA . LYS A 1 96 ? -12.455 7.473 11.615 1.00 81.19 96 LYS A CA 1
ATOM 766 C C . LYS A 1 96 ? -12.396 7.172 10.109 1.00 81.19 96 LYS A C 1
ATOM 768 O O . LYS A 1 96 ? -12.634 6.048 9.675 1.00 81.19 96 LYS A O 1
ATOM 773 N N . LYS A 1 97 ? -12.015 8.178 9.318 1.00 88.06 97 LYS A N 1
ATOM 774 C CA . LYS A 1 97 ? -11.988 8.076 7.861 1.00 88.06 97 LYS A CA 1
ATOM 775 C C . LYS A 1 97 ? -10.929 7.099 7.392 1.00 88.06 97 LYS A C 1
ATOM 777 O O . LYS A 1 97 ? -9.807 7.093 7.903 1.00 88.06 97 LYS A O 1
ATOM 782 N N . ILE A 1 98 ? -11.260 6.342 6.358 1.00 91.31 98 ILE A N 1
ATOM 783 C CA . ILE A 1 98 ? -10.304 5.509 5.636 1.00 91.31 98 ILE A CA 1
ATOM 784 C C . ILE A 1 98 ? -10.015 6.177 4.309 1.00 91.31 98 ILE A C 1
ATOM 786 O O . ILE A 1 98 ? -10.936 6.518 3.577 1.00 91.31 98 ILE A O 1
ATOM 790 N N . SER A 1 99 ? -8.740 6.343 3.983 1.00 90.44 99 SER A N 1
ATOM 791 C CA . SER A 1 99 ? -8.318 6.805 2.664 1.00 90.44 99 SER A CA 1
ATOM 792 C C . SER A 1 99 ? -7.580 5.694 1.941 1.00 90.44 99 SER A C 1
ATOM 794 O O . SER A 1 99 ? -6.722 5.035 2.521 1.00 90.44 99 SER A O 1
ATOM 796 N N . LEU A 1 100 ? -7.906 5.506 0.668 1.00 92.25 100 LEU A N 1
ATOM 797 C CA . LEU A 1 100 ? -7.273 4.541 -0.215 1.00 92.25 100 LEU A CA 1
ATOM 798 C C . LEU A 1 100 ? -6.790 5.256 -1.477 1.00 92.25 100 LEU A C 1
ATOM 800 O O . LEU A 1 100 ? -7.570 5.953 -2.130 1.00 92.25 100 LEU A O 1
ATOM 804 N N . CYS A 1 101 ? -5.526 5.073 -1.851 1.00 90.06 101 CYS A N 1
ATOM 805 C CA . CYS A 1 101 ? -5.002 5.606 -3.108 1.00 90.06 101 CYS A CA 1
ATOM 806 C C . CYS A 1 101 ? -3.924 4.729 -3.745 1.00 90.06 101 CYS A C 1
ATOM 808 O O . CYS A 1 101 ? -3.189 4.043 -3.039 1.00 90.06 101 CYS A O 1
ATOM 810 N N . ILE A 1 102 ? -3.780 4.830 -5.070 1.00 89.38 102 ILE A N 1
ATOM 811 C CA . ILE A 1 102 ? -2.502 4.551 -5.742 1.00 89.38 102 ILE A CA 1
ATOM 812 C C . ILE A 1 102 ? -1.691 5.832 -5.625 1.00 89.38 102 ILE A C 1
ATOM 814 O O . ILE A 1 102 ? -2.127 6.884 -6.098 1.00 89.38 102 ILE A O 1
ATOM 818 N N . GLY A 1 103 ? -0.573 5.772 -4.920 1.00 84.75 103 GLY A N 1
ATOM 819 C CA . GLY A 1 103 ? 0.151 6.959 -4.512 1.00 84.75 103 GLY A CA 1
ATOM 820 C C . GLY A 1 103 ? 1.653 6.818 -4.642 1.00 84.75 103 GLY A C 1
ATOM 821 O O . GLY A 1 103 ? 2.195 5.846 -5.167 1.00 84.75 103 GLY A O 1
ATOM 822 N N . ARG A 1 104 ? 2.305 7.853 -4.134 1.00 86.50 104 ARG A N 1
ATOM 823 C CA . ARG A 1 104 ? 3.747 7.996 -4.073 1.00 86.50 104 ARG A CA 1
ATOM 824 C C . ARG A 1 104 ? 4.138 8.656 -2.763 1.00 86.50 104 ARG A C 1
ATOM 826 O O . ARG A 1 104 ? 3.285 9.274 -2.115 1.00 86.50 104 ARG A O 1
ATOM 833 N N . SER A 1 105 ? 5.426 8.601 -2.443 1.00 82.00 105 SER A N 1
ATOM 834 C CA . SER A 1 105 ? 5.976 9.441 -1.383 1.00 82.00 105 SER A CA 1
ATOM 835 C C . SER A 1 105 ? 5.702 10.922 -1.653 1.00 82.00 105 SER A C 1
ATOM 837 O O . SER A 1 105 ? 5.803 11.395 -2.790 1.00 82.00 105 SER A O 1
ATOM 839 N N . ALA A 1 106 ? 5.351 11.642 -0.589 1.00 74.69 106 ALA A N 1
ATOM 840 C CA . ALA A 1 106 ? 5.200 13.094 -0.579 1.00 74.69 106 ALA A CA 1
ATOM 841 C C . ALA A 1 106 ? 6.432 13.807 0.008 1.00 74.69 106 ALA A C 1
ATOM 843 O O . ALA A 1 106 ? 6.411 15.026 0.171 1.00 74.69 106 ALA A O 1
ATOM 844 N N . GLU A 1 107 ? 7.493 13.071 0.361 1.00 78.81 107 GLU A N 1
ATOM 845 C CA . GLU A 1 107 ? 8.746 13.693 0.785 1.00 78.81 107 GLU A CA 1
ATOM 846 C C . GLU A 1 107 ? 9.372 14.433 -0.399 1.00 78.81 107 GLU A C 1
ATOM 848 O O . GLU A 1 107 ? 9.505 13.881 -1.489 1.00 78.81 107 GLU A O 1
ATOM 853 N N . GLN A 1 108 ? 9.726 15.703 -0.194 1.00 73.38 108 GLN A N 1
ATOM 854 C CA . GLN A 1 108 ? 10.044 16.631 -1.283 1.00 73.38 108 GLN A CA 1
ATOM 855 C C . GLN A 1 108 ? 11.209 16.164 -2.166 1.00 73.38 108 GLN A C 1
ATOM 857 O O . GLN A 1 108 ? 11.179 16.367 -3.379 1.00 73.38 108 GLN A O 1
ATOM 862 N N . ASP A 1 109 ? 12.237 15.556 -1.577 1.00 77.88 109 ASP A N 1
ATOM 863 C CA . ASP A 1 109 ? 13.384 15.062 -2.341 1.00 77.88 109 ASP A CA 1
ATOM 864 C C . ASP A 1 109 ? 13.073 13.741 -3.051 1.00 77.88 109 ASP A C 1
ATOM 866 O O . ASP A 1 109 ? 13.480 13.551 -4.194 1.00 77.88 109 ASP A O 1
ATOM 870 N N . GLU A 1 110 ? 12.256 12.881 -2.442 1.00 82.75 110 GLU A N 1
ATOM 871 C CA . GLU A 1 110 ? 11.779 11.653 -3.082 1.00 82.75 110 GLU A CA 1
ATOM 872 C C . GLU A 1 110 ? 10.834 11.970 -4.247 1.00 82.75 110 GLU A C 1
ATOM 874 O O . GLU A 1 110 ? 10.888 11.308 -5.276 1.00 82.75 110 GLU A O 1
ATOM 879 N N . GLU A 1 111 ? 10.015 13.020 -4.148 1.00 82.19 111 GLU A N 1
ATOM 880 C CA . GLU A 1 111 ? 9.161 13.470 -5.249 1.00 82.19 111 GLU A CA 1
ATOM 881 C C . GLU A 1 111 ? 9.966 13.851 -6.497 1.00 82.19 111 GLU A C 1
ATOM 883 O O . GLU A 1 111 ? 9.576 13.473 -7.601 1.00 82.19 111 GLU A O 1
ATOM 888 N N . LYS A 1 112 ? 11.092 14.555 -6.342 1.00 84.00 112 LYS A N 1
ATOM 889 C CA . LYS A 1 112 ? 11.952 14.927 -7.478 1.00 84.00 112 LYS A CA 1
ATOM 890 C C . LYS A 1 112 ? 12.553 13.702 -8.161 1.00 84.00 112 LYS A C 1
ATOM 892 O O . LYS A 1 112 ? 12.646 13.677 -9.384 1.00 84.00 112 LYS A O 1
ATOM 897 N N . GLU A 1 113 ? 12.957 12.695 -7.391 1.00 85.06 113 GLU A N 1
ATOM 898 C CA . GLU A 1 113 ? 13.467 11.439 -7.953 1.00 85.06 113 GLU A CA 1
ATOM 899 C C . GLU A 1 113 ? 12.349 10.633 -8.624 1.00 85.06 113 GLU A C 1
ATOM 901 O O . GLU A 1 113 ? 12.526 10.124 -9.728 1.00 85.06 113 GLU A O 1
ATOM 906 N N . LEU A 1 114 ? 11.160 10.597 -8.018 1.00 88.62 114 LEU A N 1
ATOM 907 C CA . LEU A 1 114 ? 9.982 9.952 -8.591 1.00 88.62 114 LEU A CA 1
ATOM 908 C C . LEU A 1 114 ? 9.557 10.592 -9.914 1.00 88.62 114 LEU A C 1
ATOM 910 O O . LEU A 1 114 ? 9.146 9.864 -10.807 1.00 88.62 114 LEU A O 1
ATOM 914 N N . GLN A 1 115 ? 9.673 11.912 -10.073 1.00 87.75 115 GLN A N 1
ATOM 915 C CA . GLN A 1 115 ? 9.328 12.619 -11.317 1.00 87.75 115 GLN A CA 1
ATOM 916 C C . GLN A 1 115 ? 10.187 12.212 -12.522 1.00 87.75 115 GLN A C 1
ATOM 918 O O . GLN A 1 115 ? 9.749 12.379 -13.655 1.00 87.75 115 GLN A O 1
ATOM 923 N N . LYS A 1 116 ? 11.387 11.662 -12.300 1.00 87.62 116 LYS A N 1
ATOM 924 C CA . LYS A 1 116 ? 12.242 11.136 -13.379 1.00 87.62 116 LYS A CA 1
ATOM 925 C C . LYS A 1 116 ? 11.778 9.761 -13.871 1.00 87.62 116 LYS A C 1
ATOM 927 O O . LYS A 1 116 ? 12.200 9.299 -14.922 1.00 87.62 116 LYS A O 1
ATOM 932 N N . CYS A 1 117 ? 10.934 9.088 -13.095 1.00 89.88 117 CYS A N 1
ATOM 933 C CA . CYS A 1 117 ? 10.476 7.735 -13.355 1.00 89.88 117 CYS A CA 1
ATOM 934 C C . CYS A 1 117 ? 9.282 7.741 -14.322 1.00 89.88 117 CYS A C 1
ATOM 936 O O . CYS A 1 117 ? 8.309 8.467 -14.113 1.00 89.88 117 CYS A O 1
ATOM 938 N N . GLN A 1 118 ? 9.292 6.878 -15.342 1.00 91.06 118 GLN A N 1
ATOM 939 C CA . GLN A 1 118 ? 8.209 6.814 -16.338 1.00 91.06 118 GLN A CA 1
ATOM 940 C C . GLN A 1 118 ? 6.852 6.427 -15.726 1.00 91.06 118 GLN A C 1
ATOM 942 O O . GLN A 1 118 ? 5.795 6.764 -16.264 1.00 91.06 118 GLN A O 1
ATOM 947 N N . ALA A 1 119 ? 6.859 5.729 -14.587 1.00 91.44 119 ALA A N 1
ATOM 948 C CA . ALA A 1 119 ? 5.654 5.407 -13.833 1.00 91.44 119 ALA A CA 1
ATOM 949 C C . ALA A 1 119 ? 4.957 6.649 -13.245 1.00 91.44 119 ALA A C 1
ATOM 951 O O . ALA A 1 119 ? 3.757 6.586 -12.967 1.00 91.44 119 ALA A O 1
ATOM 952 N N . TYR A 1 120 ? 5.657 7.780 -13.084 1.00 89.06 120 TYR A N 1
ATOM 953 C CA . TYR A 1 120 ? 5.111 8.985 -12.456 1.00 89.06 120 TYR A CA 1
ATOM 954 C C . TYR A 1 120 ? 3.864 9.495 -13.172 1.00 89.06 120 TYR A C 1
ATOM 956 O O . TYR A 1 120 ? 2.807 9.587 -12.552 1.00 89.06 120 TYR A O 1
ATOM 964 N N . ASP A 1 121 ? 3.937 9.714 -14.484 1.00 86.00 121 ASP A N 1
ATOM 965 C CA . ASP A 1 121 ? 2.811 10.225 -15.279 1.00 86.00 121 ASP A CA 1
ATOM 966 C C . ASP A 1 121 ? 1.663 9.213 -15.421 1.00 86.00 121 ASP A C 1
ATOM 968 O O . ASP A 1 121 ? 0.548 9.561 -15.817 1.00 86.00 121 ASP A O 1
ATOM 972 N N . LYS A 1 122 ? 1.916 7.939 -15.099 1.00 86.81 122 LYS A N 1
ATOM 973 C CA . LYS A 1 122 ? 0.887 6.891 -15.053 1.00 86.81 122 LYS A CA 1
ATOM 974 C C . LYS A 1 122 ? 0.144 6.866 -13.715 1.00 86.81 122 LYS A C 1
ATOM 976 O O . LYS A 1 122 ? -1.004 6.431 -13.679 1.00 86.81 122 LYS A O 1
ATOM 981 N N . ILE A 1 123 ? 0.781 7.318 -12.632 1.00 86.38 123 ILE A N 1
ATOM 982 C CA . ILE A 1 123 ? 0.279 7.204 -11.250 1.00 86.38 123 ILE A CA 1
ATOM 983 C C . ILE A 1 123 ? -0.150 8.559 -10.664 1.00 86.38 123 ILE A C 1
ATOM 985 O O . ILE A 1 123 ? -1.010 8.619 -9.780 1.00 86.38 123 ILE A O 1
ATOM 989 N N . VAL A 1 124 ? 0.419 9.661 -11.144 1.00 79.75 124 VAL A N 1
ATOM 990 C CA . VAL A 1 124 ? 0.180 11.022 -10.657 1.00 79.75 124 VAL A CA 1
ATOM 991 C C . VAL A 1 124 ? -0.508 11.828 -11.755 1.00 79.75 124 VAL A C 1
ATOM 993 O O . VAL A 1 124 ? -0.149 11.758 -12.926 1.00 79.75 124 VAL A O 1
ATOM 996 N N . LYS A 1 125 ? -1.535 12.603 -11.391 1.00 69.94 125 LYS A N 1
ATOM 997 C CA . LYS A 1 125 ? -2.187 13.531 -12.323 1.00 69.94 125 LYS A CA 1
ATOM 998 C C . LYS A 1 125 ? -1.215 14.654 -12.707 1.00 69.94 125 LYS A C 1
ATOM 1000 O O . LYS A 1 125 ? -0.423 15.063 -11.858 1.00 69.94 125 LYS A O 1
ATOM 1005 N N . PRO A 1 126 ? -1.386 15.283 -13.884 1.00 52.88 126 PRO A N 1
ATOM 1006 C CA . PRO A 1 126 ? -0.597 16.451 -14.298 1.00 52.88 126 PRO A CA 1
ATOM 1007 C C . PRO A 1 126 ? -0.561 17.605 -13.275 1.00 52.88 126 PRO A C 1
ATOM 1009 O O . PRO A 1 126 ? 0.359 18.412 -13.276 1.00 52.88 126 PRO A O 1
ATOM 1012 N N . ASN A 1 127 ? -1.538 17.666 -12.362 1.00 57.84 127 ASN A N 1
ATOM 1013 C CA . ASN A 1 127 ? -1.668 18.711 -11.343 1.00 57.84 127 ASN A CA 1
ATOM 1014 C C . ASN A 1 127 ? -1.061 18.298 -9.981 1.00 57.84 127 ASN A C 1
ATOM 1016 O O . ASN A 1 127 ? -1.406 18.881 -8.955 1.00 57.84 127 ASN A O 1
ATOM 1020 N N . GLY A 1 128 ? -0.244 17.238 -9.938 1.00 54.91 128 GLY A N 1
ATOM 1021 C CA . GLY A 1 128 ? 0.471 16.771 -8.740 1.00 54.91 128 GLY A CA 1
ATOM 1022 C C . GLY A 1 128 ? -0.352 15.938 -7.745 1.00 54.91 128 GLY A C 1
ATOM 1023 O O . GLY A 1 128 ? 0.193 15.438 -6.765 1.00 54.91 128 GLY A O 1
ATOM 1024 N N . GLY A 1 129 ? -1.653 15.750 -7.979 1.00 60.44 129 GLY A N 1
ATOM 1025 C CA . GLY A 1 129 ? -2.496 14.869 -7.163 1.00 60.44 129 GLY A CA 1
ATOM 1026 C C . GLY A 1 129 ? -2.332 13.391 -7.531 1.00 60.44 129 GLY A C 1
ATOM 1027 O O . GLY A 1 129 ? -2.100 13.068 -8.692 1.00 60.44 129 GLY A O 1
ATOM 1028 N N . ALA A 1 130 ? -2.521 12.479 -6.573 1.00 62.22 130 ALA A N 1
ATOM 1029 C CA . ALA A 1 130 ? -2.629 11.045 -6.867 1.00 62.22 130 ALA A CA 1
ATOM 1030 C C . ALA A 1 130 ? -3.740 10.791 -7.906 1.00 62.22 130 ALA A C 1
ATOM 1032 O O . ALA A 1 130 ? -4.819 11.391 -7.813 1.00 62.22 130 ALA A O 1
ATOM 1033 N N . TYR A 1 131 ? -3.499 9.915 -8.889 1.00 60.34 131 TYR A N 1
ATOM 1034 C CA . TYR A 1 131 ? -4.488 9.609 -9.931 1.00 60.34 131 TYR A CA 1
ATOM 1035 C C . TYR A 1 131 ? -5.791 9.086 -9.319 1.00 60.34 131 TYR A C 1
ATOM 1037 O O . TYR A 1 131 ? -6.883 9.501 -9.718 1.00 60.34 131 TYR A O 1
ATOM 1045 N N . TYR A 1 132 ? -5.670 8.286 -8.262 1.00 70.00 132 TYR A N 1
ATOM 1046 C CA . TYR A 1 132 ? -6.795 7.663 -7.590 1.00 70.00 132 TYR A CA 1
ATOM 1047 C C . TYR A 1 132 ? -6.723 7.904 -6.091 1.00 70.00 132 TYR A C 1
ATOM 1049 O O . TYR A 1 132 ? -5.815 7.404 -5.442 1.00 70.00 132 TYR A O 1
ATOM 1057 N N . ARG A 1 133 ? -7.690 8.631 -5.527 1.00 86.06 133 ARG A N 1
ATOM 1058 C CA . ARG A 1 133 ? -7.911 8.707 -4.079 1.00 86.06 133 ARG A CA 1
ATOM 1059 C C . ARG A 1 133 ? -9.397 8.550 -3.804 1.00 86.06 133 ARG A C 1
ATOM 1061 O O . ARG A 1 133 ? -10.206 9.275 -4.377 1.00 86.06 133 ARG A O 1
ATOM 1068 N N . LYS A 1 134 ? -9.736 7.614 -2.926 1.00 90.81 134 LYS A N 1
ATOM 1069 C CA . LYS A 1 134 ? -11.073 7.440 -2.365 1.00 90.81 134 LYS A CA 1
ATOM 1070 C C . LYS A 1 134 ? -11.008 7.556 -0.853 1.00 90.81 134 LYS A C 1
ATOM 1072 O O . LYS A 1 134 ? -10.010 7.166 -0.250 1.00 90.81 134 LYS A O 1
ATOM 1077 N N . SER A 1 135 ? -12.067 8.100 -0.272 1.00 91.06 135 SER A N 1
ATOM 1078 C CA . SER A 1 135 ? -12.222 8.229 1.169 1.00 91.06 135 SER A CA 1
ATOM 1079 C C . SER A 1 135 ? -13.571 7.658 1.580 1.00 91.06 135 SER A C 1
ATOM 1081 O O . SER A 1 135 ? -14.541 7.793 0.839 1.00 91.06 135 SER A O 1
ATOM 1083 N N . TYR A 1 136 ? -13.593 7.032 2.747 1.00 93.00 136 TYR A N 1
ATOM 1084 C CA . TYR A 1 136 ? -14.734 6.331 3.319 1.00 93.00 136 TYR A CA 1
ATOM 1085 C C . TYR A 1 136 ? -14.914 6.788 4.754 1.00 93.00 136 TYR A C 1
ATOM 1087 O O . TYR A 1 136 ? -13.921 7.068 5.438 1.00 93.00 136 TYR A O 1
ATOM 1095 N N . ASP A 1 137 ? -16.163 6.862 5.187 1.00 91.31 137 ASP A N 1
ATOM 1096 C CA . ASP A 1 137 ? -16.506 7.364 6.512 1.00 91.31 137 ASP A CA 1
ATOM 1097 C C . ASP A 1 137 ? -16.620 6.226 7.533 1.00 91.31 137 ASP A C 1
ATOM 1099 O O . ASP A 1 137 ? -16.359 6.455 8.713 1.00 91.31 137 ASP A O 1
ATOM 1103 N N . ASP A 1 138 ? -16.934 4.998 7.099 1.00 90.00 138 ASP A N 1
ATOM 1104 C CA . ASP A 1 138 ? -17.112 3.866 8.007 1.00 90.00 138 ASP A CA 1
ATOM 1105 C C . ASP A 1 138 ? -16.501 2.566 7.460 1.00 90.00 138 ASP A C 1
ATOM 1107 O O . ASP A 1 138 ? -16.848 2.090 6.383 1.00 90.00 138 ASP A O 1
ATOM 1111 N N . LEU A 1 139 ? -15.589 1.952 8.227 1.00 90.56 139 LEU A N 1
ATOM 1112 C CA . LEU A 1 139 ? -14.916 0.710 7.823 1.00 90.56 139 LEU A CA 1
ATOM 1113 C C . LEU A 1 139 ? -15.891 -0.431 7.533 1.00 90.56 139 LEU A C 1
ATOM 1115 O O . LEU A 1 139 ? -15.624 -1.239 6.649 1.00 90.56 139 LEU A O 1
ATOM 1119 N N . GLU A 1 140 ? -16.934 -0.563 8.344 1.00 92.00 140 GLU A N 1
ATOM 1120 C CA . GLU A 1 140 ? -17.819 -1.721 8.347 1.00 92.00 140 GLU A CA 1
ATOM 1121 C C . GLU A 1 140 ? -18.869 -1.601 7.251 1.00 92.00 140 GLU A C 1
ATOM 1123 O O . GLU A 1 140 ? -19.057 -2.544 6.481 1.00 92.00 140 GLU A O 1
ATOM 1128 N N . ALA A 1 141 ? -19.496 -0.430 7.145 1.00 93.69 141 ALA A N 1
ATOM 1129 C CA . ALA A 1 141 ? -20.468 -0.125 6.107 1.00 93.69 141 ALA A CA 1
ATOM 1130 C C . ALA A 1 141 ? -19.818 -0.088 4.718 1.00 93.69 141 ALA A C 1
ATOM 1132 O O . ALA A 1 141 ? -20.408 -0.577 3.756 1.00 93.69 141 ALA A O 1
ATOM 1133 N N . ASP A 1 142 ? -18.585 0.421 4.618 1.00 95.06 142 ASP A N 1
ATOM 1134 C CA . ASP A 1 142 ? -17.891 0.570 3.340 1.00 95.06 142 ASP A CA 1
ATOM 1135 C C . ASP A 1 142 ? -16.928 -0.587 3.027 1.00 95.06 142 ASP A C 1
ATOM 1137 O O . ASP A 1 142 ? -16.215 -0.525 2.025 1.00 95.06 142 ASP A O 1
ATOM 1141 N N . LEU A 1 143 ? -16.877 -1.658 3.833 1.00 93.44 143 LEU A N 1
ATOM 1142 C CA . LEU A 1 143 ? -15.856 -2.712 3.704 1.00 93.44 143 LEU A CA 1
ATOM 1143 C C . LEU A 1 143 ? -15.804 -3.331 2.301 1.00 93.44 143 LEU A C 1
ATOM 1145 O O . LEU A 1 143 ? -14.720 -3.565 1.755 1.00 93.44 143 LEU A O 1
ATOM 1149 N N . GLU A 1 144 ? -16.975 -3.610 1.730 1.00 95.94 144 GLU A N 1
ATOM 1150 C CA . GLU A 1 144 ? -17.108 -4.170 0.386 1.00 95.94 144 GLU A CA 1
ATOM 1151 C C . GLU A 1 144 ? -16.594 -3.181 -0.668 1.00 95.94 144 GLU A C 1
ATOM 1153 O O . GLU A 1 144 ? -15.753 -3.538 -1.493 1.00 95.94 144 GLU A O 1
ATOM 1158 N N . SER A 1 145 ? -17.014 -1.917 -0.584 1.00 96.12 145 SER A N 1
ATOM 1159 C CA . SER A 1 145 ? -16.553 -0.837 -1.462 1.00 96.12 145 SER A CA 1
ATOM 1160 C C . SER A 1 145 ? -15.037 -0.642 -1.383 1.00 96.12 145 SER A C 1
ATOM 1162 O O . SER A 1 145 ? -14.365 -0.618 -2.413 1.00 96.12 145 SER A O 1
ATOM 1164 N N . ILE A 1 146 ? -14.476 -0.594 -0.169 1.00 94.56 146 ILE A N 1
ATOM 1165 C CA . ILE A 1 146 ? -13.033 -0.479 0.076 1.00 94.56 146 ILE A CA 1
ATOM 1166 C C . ILE A 1 146 ? -12.289 -1.648 -0.572 1.00 94.56 146 ILE A C 1
ATOM 1168 O O . ILE A 1 146 ? -11.268 -1.441 -1.226 1.00 94.56 146 ILE A O 1
ATOM 1172 N N . THR A 1 147 ? -12.797 -2.870 -0.409 1.00 94.62 147 THR A N 1
ATOM 1173 C CA . THR A 1 147 ? -12.178 -4.080 -0.965 1.00 94.62 147 THR A CA 1
ATOM 1174 C C . THR A 1 147 ? -12.213 -4.063 -2.490 1.00 94.62 147 THR A C 1
ATOM 1176 O O . THR A 1 147 ? -11.185 -4.278 -3.131 1.00 94.62 147 THR A O 1
ATOM 1179 N N . ASN A 1 148 ? -13.366 -3.739 -3.075 1.00 95.81 148 ASN A N 1
ATOM 1180 C CA . ASN A 1 148 ? -13.538 -3.643 -4.522 1.00 95.81 148 ASN A CA 1
ATOM 1181 C C . ASN A 1 148 ? -12.623 -2.577 -5.131 1.00 95.81 148 ASN A C 1
ATOM 1183 O O . ASN A 1 148 ? -11.980 -2.808 -6.156 1.00 95.81 148 ASN A O 1
ATOM 1187 N N . ASP A 1 149 ? -12.507 -1.421 -4.481 1.00 95.06 149 ASP A N 1
ATOM 1188 C CA . ASP A 1 149 ? -11.628 -0.354 -4.938 1.00 95.06 149 ASP A CA 1
ATOM 1189 C C . ASP A 1 149 ? -10.145 -0.683 -4.740 1.00 95.06 149 ASP A C 1
ATOM 1191 O O . ASP A 1 149 ? -9.341 -0.352 -5.610 1.00 95.06 149 ASP A O 1
ATOM 1195 N N . PHE A 1 150 ? -9.775 -1.396 -3.669 1.00 94.38 150 PHE A N 1
ATOM 1196 C CA . PHE A 1 150 ? -8.414 -1.909 -3.489 1.00 94.38 150 PHE A CA 1
ATOM 1197 C C . PHE A 1 150 ? -8.038 -2.874 -4.612 1.00 94.38 150 PHE A C 1
ATOM 1199 O O . PHE A 1 150 ? -6.971 -2.730 -5.204 1.00 94.38 150 PHE A O 1
ATOM 1206 N N . LEU A 1 151 ? -8.918 -3.822 -4.947 1.00 95.12 151 LEU A N 1
ATOM 1207 C CA . LEU A 1 151 ? -8.685 -4.772 -6.035 1.00 95.12 151 LEU A CA 1
ATOM 1208 C C . LEU A 1 151 ? -8.585 -4.068 -7.389 1.00 95.12 151 LEU A C 1
ATOM 1210 O O . LEU A 1 151 ? -7.692 -4.390 -8.174 1.00 95.12 151 LEU A O 1
ATOM 1214 N N . ARG A 1 152 ? -9.445 -3.073 -7.651 1.00 94.12 152 ARG A N 1
ATOM 1215 C CA . ARG A 1 152 ? -9.349 -2.261 -8.870 1.00 94.12 152 ARG A CA 1
ATOM 1216 C C . ARG A 1 152 ? -7.999 -1.548 -8.946 1.00 94.12 152 ARG A C 1
ATOM 1218 O O . ARG A 1 152 ? -7.325 -1.638 -9.967 1.00 94.12 152 ARG A O 1
ATOM 1225 N N . PHE A 1 153 ? -7.586 -0.895 -7.863 1.00 93.25 153 PHE A N 1
ATOM 1226 C CA . PHE A 1 153 ? -6.317 -0.176 -7.811 1.00 93.25 153 PHE A CA 1
ATOM 1227 C C . PHE A 1 153 ? -5.104 -1.097 -7.935 1.00 93.25 153 PHE A C 1
ATOM 1229 O O . PHE A 1 153 ? -4.160 -0.763 -8.642 1.00 93.25 153 PHE A O 1
ATOM 1236 N N . ALA A 1 154 ? -5.130 -2.271 -7.305 1.00 94.12 154 ALA A N 1
ATOM 1237 C CA . ALA A 1 154 ? -4.082 -3.272 -7.466 1.00 94.12 154 ALA A CA 1
ATOM 1238 C C . ALA A 1 154 ? -3.991 -3.761 -8.916 1.00 94.12 154 ALA A C 1
ATOM 1240 O O . ALA A 1 154 ? -2.894 -3.865 -9.458 1.00 94.12 154 ALA A O 1
ATOM 1241 N N . ASN A 1 155 ? -5.128 -4.004 -9.571 1.00 94.62 155 ASN A N 1
ATOM 1242 C CA . ASN A 1 155 ? -5.163 -4.394 -10.976 1.00 94.62 155 ASN A CA 1
ATOM 1243 C C . ASN A 1 155 ? -4.584 -3.304 -11.894 1.00 94.62 155 ASN A C 1
ATOM 1245 O O . ASN A 1 155 ? -3.745 -3.603 -12.736 1.00 94.62 155 ASN A O 1
ATOM 1249 N N . GLU A 1 156 ? -4.980 -2.044 -11.709 1.00 92.31 156 GLU A N 1
ATOM 1250 C CA . GLU A 1 156 ? -4.429 -0.908 -12.462 1.00 92.31 156 GLU A CA 1
ATOM 1251 C C . GLU A 1 156 ? -2.923 -0.733 -12.207 1.00 92.31 156 GLU A C 1
ATOM 1253 O O . GLU A 1 156 ? -2.148 -0.575 -13.148 1.00 92.31 156 GLU A O 1
ATOM 1258 N N . PHE A 1 157 ? -2.482 -0.831 -10.949 1.00 93.75 157 PHE A N 1
ATOM 1259 C CA . PHE A 1 157 ? -1.068 -0.723 -10.585 1.00 93.75 157 PHE A CA 1
ATOM 1260 C C . PHE A 1 157 ? -0.223 -1.869 -11.164 1.00 93.75 157 PHE A C 1
ATOM 1262 O O . PHE A 1 157 ? 0.915 -1.650 -11.583 1.00 93.75 157 PHE A O 1
ATOM 1269 N N . ASN A 1 158 ? -0.781 -3.079 -11.245 1.00 95.06 158 ASN A N 1
ATOM 1270 C CA . ASN A 1 158 ? -0.134 -4.248 -11.847 1.00 95.06 158 ASN A CA 1
ATOM 1271 C C . ASN A 1 158 ? -0.031 -4.164 -13.377 1.00 95.06 158 ASN A C 1
ATOM 1273 O O . ASN A 1 158 ? 0.839 -4.808 -13.956 1.00 95.06 158 ASN A O 1
ATOM 1277 N N . GLN A 1 159 ? -0.888 -3.383 -14.041 1.00 94.25 159 GLN A N 1
ATO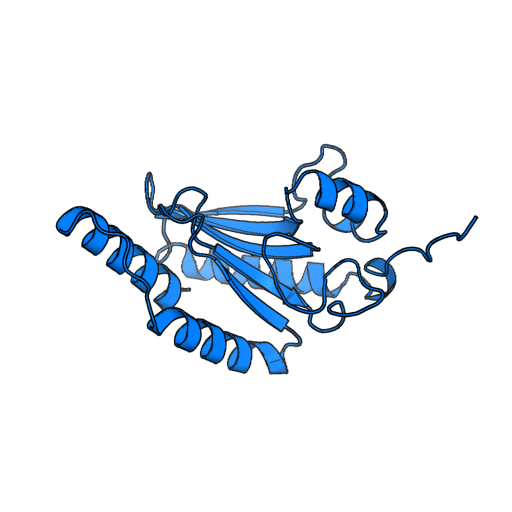M 1278 C CA . GLN A 1 159 ? -0.821 -3.191 -15.495 1.00 94.25 159 GLN A CA 1
ATOM 1279 C C . GLN A 1 159 ? 0.343 -2.294 -15.928 1.00 94.25 159 GLN A C 1
ATOM 1281 O O . GLN A 1 159 ? 0.722 -2.314 -17.099 1.00 94.25 159 GLN A O 1
ATOM 1286 N N . ILE A 1 160 ? 0.918 -1.511 -15.011 1.00 93.81 160 ILE A N 1
ATOM 1287 C CA . ILE A 1 160 ? 2.088 -0.686 -15.310 1.00 93.81 160 ILE A CA 1
ATOM 1288 C C . ILE A 1 160 ? 3.308 -1.614 -15.441 1.00 93.81 160 ILE A C 1
ATOM 1290 O O . ILE A 1 160 ? 3.629 -2.322 -14.481 1.00 93.81 160 ILE A O 1
ATOM 1294 N N . PRO A 1 161 ? 4.010 -1.638 -16.589 1.00 95.88 161 PRO A N 1
ATOM 1295 C CA . PRO A 1 161 ? 5.155 -2.525 -16.768 1.00 95.88 161 PRO A CA 1
ATOM 1296 C C . PRO A 1 161 ? 6.280 -2.216 -15.776 1.00 95.88 161 PRO A C 1
ATOM 1298 O O . PRO A 1 161 ? 6.540 -1.055 -15.476 1.00 95.88 161 PRO A O 1
ATOM 1301 N N . THR A 1 162 ? 6.987 -3.243 -15.306 1.00 95.88 162 THR A N 1
ATOM 1302 C CA . THR A 1 162 ? 8.083 -3.116 -14.326 1.00 95.88 162 THR A CA 1
ATOM 1303 C C . THR A 1 162 ? 9.176 -2.143 -14.787 1.00 95.88 162 THR A C 1
ATOM 1305 O O . THR A 1 162 ? 9.628 -1.326 -13.993 1.00 95.88 162 THR A O 1
ATOM 1308 N N . ALA A 1 163 ? 9.502 -2.131 -16.085 1.00 94.69 163 ALA A N 1
ATOM 1309 C CA . ALA A 1 163 ? 10.484 -1.215 -16.678 1.00 94.69 163 ALA A CA 1
ATOM 1310 C C . ALA A 1 163 ? 10.155 0.276 -16.469 1.00 94.69 163 ALA A C 1
ATOM 1312 O O . ALA A 1 163 ? 11.040 1.121 -16.501 1.00 94.69 163 ALA A O 1
ATOM 1313 N N . TYR A 1 164 ? 8.885 0.621 -16.222 1.00 94.06 164 TYR A N 1
ATOM 1314 C CA . TYR A 1 164 ? 8.497 2.007 -15.955 1.00 94.06 164 TYR A CA 1
ATOM 1315 C C . TYR A 1 164 ? 8.945 2.478 -14.572 1.00 94.06 164 TYR A C 1
ATOM 1317 O O . TYR A 1 164 ? 8.931 3.681 -14.338 1.00 94.06 164 TYR A O 1
ATOM 1325 N N . PHE A 1 165 ? 9.290 1.555 -13.668 1.00 94.69 165 PHE A N 1
ATOM 1326 C CA . PHE A 1 165 ? 9.716 1.823 -12.293 1.00 94.69 165 PHE A CA 1
ATOM 1327 C C . PHE A 1 165 ? 11.238 1.861 -12.128 1.00 94.69 165 PHE A C 1
ATOM 1329 O O . PHE A 1 165 ? 11.722 2.131 -11.027 1.00 94.69 165 PHE A O 1
ATOM 1336 N N . GLU A 1 166 ? 11.987 1.561 -13.187 1.00 93.31 166 GLU A N 1
ATOM 1337 C CA . GLU A 1 166 ? 13.445 1.601 -13.171 1.00 93.31 166 GLU A CA 1
ATOM 1338 C C . GLU A 1 166 ? 13.939 3.046 -13.016 1.00 93.31 166 GLU A C 1
ATOM 1340 O O . GLU A 1 166 ? 13.308 4.004 -13.475 1.00 93.31 166 GLU A O 1
ATOM 1345 N N . LEU A 1 167 ? 15.064 3.206 -12.324 1.00 86.62 167 LEU A N 1
ATOM 1346 C CA . LEU A 1 167 ? 15.799 4.462 -12.297 1.00 86.62 167 LEU A CA 1
ATOM 1347 C C . LEU A 1 167 ? 16.480 4.645 -13.651 1.00 86.62 167 LEU A C 1
ATOM 1349 O O . LEU A 1 167 ? 17.088 3.708 -14.170 1.00 86.62 167 LEU A O 1
ATOM 1353 N N . GLU A 1 168 ? 16.426 5.854 -14.211 1.00 74.81 168 GLU A N 1
ATOM 1354 C CA . GLU A 1 168 ? 17.265 6.148 -15.369 1.00 74.81 168 GLU A CA 1
ATOM 1355 C C . GLU A 1 168 ? 18.740 5.935 -14.990 1.00 74.81 168 GLU A C 1
ATOM 1357 O O . GLU A 1 168 ? 19.149 6.313 -13.883 1.00 74.81 168 GLU A O 1
ATOM 1362 N N . PRO A 1 169 ? 19.551 5.322 -15.873 1.00 64.00 169 PRO A N 1
ATOM 1363 C CA . PRO A 1 169 ? 20.963 5.128 -15.600 1.00 64.00 169 PRO A CA 1
ATOM 1364 C C . PRO A 1 169 ? 21.595 6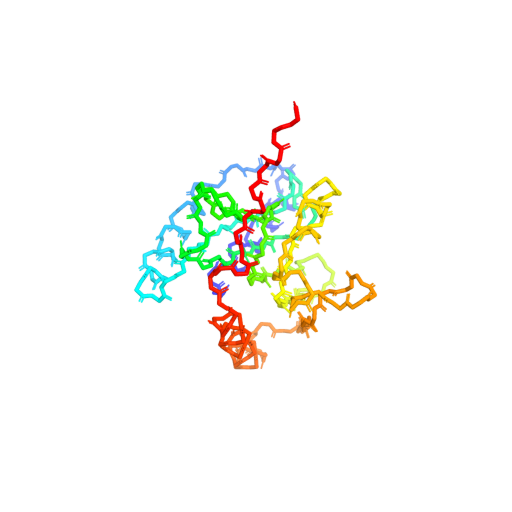.484 -15.295 1.00 64.00 169 PRO A C 1
ATOM 1366 O O . PRO A 1 169 ? 21.467 7.431 -16.075 1.00 64.00 169 PRO A O 1
ATOM 1369 N N . SER A 1 170 ? 22.265 6.584 -14.146 1.00 54.97 170 SER A N 1
ATOM 1370 C CA . SER A 1 170 ? 22.975 7.794 -13.758 1.00 54.97 170 SER A CA 1
ATOM 1371 C C . SER A 1 170 ? 24.021 8.099 -14.824 1.00 54.97 170 SER A C 1
ATOM 1373 O O . SER A 1 170 ? 25.035 7.409 -14.954 1.00 54.97 170 SER A O 1
ATOM 1375 N N . VAL A 1 171 ? 23.754 9.134 -15.623 1.00 45.53 171 VAL A N 1
ATOM 1376 C CA . VAL A 1 171 ? 24.707 9.629 -16.612 1.00 45.53 171 VAL A CA 1
ATOM 1377 C C . VAL A 1 171 ? 25.893 10.161 -15.818 1.00 45.53 171 VAL A C 1
ATOM 1379 O O . VAL A 1 171 ? 25.841 11.230 -15.216 1.00 45.53 171 VAL A O 1
ATOM 1382 N N . SER A 1 172 ? 26.929 9.337 -15.715 1.00 43.34 172 SER A N 1
ATOM 1383 C CA . SER A 1 172 ? 28.169 9.697 -15.044 1.00 43.34 172 SER A CA 1
ATOM 1384 C C . SER A 1 172 ? 28.887 10.677 -15.970 1.00 43.34 172 SER A C 1
ATOM 1386 O O . SER A 1 172 ? 29.363 10.269 -17.030 1.00 43.34 172 SER A O 1
ATOM 1388 N N . HIS A 1 173 ? 28.868 11.966 -15.627 1.00 41.09 173 HIS A N 1
ATOM 1389 C CA . HIS A 1 173 ? 29.687 12.994 -16.274 1.00 41.09 173 HIS A CA 1
ATOM 1390 C C . HIS A 1 173 ? 31.084 13.038 -15.660 1.00 41.09 173 HIS A C 1
ATOM 1392 O O . HIS A 1 173 ? 31.181 12.928 -14.417 1.00 41.09 173 HIS A O 1
#

pLDDT: mean 84.24, std 12.9, range [41.09, 97.69]

Secondary structure (DSSP, 8-state):
-HHHHHHHHHHHHHHHHH---PPPSHHHHHHHHHHHHHGGGTEEEEEE--STTSTT--EEEEEEGGGBSTTBSB-SS--TTSSEEEEEEEETTTT-EEEEEEEE---HHHHHHHHTSTTHHHHB-TTSSBSEEEEES-TTTTHHHHHHHHHHHHHHHHHS-GGGGBPPP----

Organism: NCBI:txid1159029

Sequence (173 aa):
MREFVASIDAKAQERRQTGKTQKIPEYASCQNGLNKFLAPWGYACKISLGSWDLSYEPSIAFCRQDILGEGFVNGEKPTPTKGFYLWLAYCWKDLKKISLCIGRSAEQDEEKELQKCQAYDKIVKPNGGAYYRKSYDDLEADLESITNDFLRFANEFNQIPTAYFELEPSVSH

Radius of gyration: 16.7 Å; chains: 1; bounding box: 50×34×47 Å

Foldseek 3Di:
DVVQLVVLVVQVVVCVVPVDQDDDPCVVVVQVVVQVVCVVVQKHKDWDCPPSVSPPFTKIWIDRNLQEDPQFQHYNHDDLATAWTWMWTFDPPDQRKIKTARDGHPPPVRVVQLVQFQCCVLQAPPVRHGPDMDMDRDCVVCVVVVVVVVVVRVVSVVPPDSNSRGGDPPPDD